Protein AF-A0A6V7QIB9-F1 (afdb_monomer_lite)

Organism: NCBI:txid296719

InterPro domains:
  IPR000823 Plant peroxidase [PR00461] (36-55)
  IPR000823 Plant peroxidase [PR00461] (60-80)
  IPR000823 Plant peroxidase [PR00461] (116-129)
  IPR000823 Plant peroxidase [PTHR31388] (19-72)
  IPR002016 Haem peroxidase [PF00141] (72-128)
  IPR002016 Haem peroxidase [PR00458] (58-72)
  IPR002016 Haem peroxidase [PR00458] (118-135)
  IPR002016 Haem peroxidase [PS50873] (59-128)
  IPR010255 Haem peroxidase superfamily [SSF48113] (28-128)
  IPR019794 Peroxidase, active site [PS00436] (58-69)

Radius of gyration: 28.85 Å; chains: 1; bounding box: 77×63×58 Å

Foldseek 3Di:
DDQDPVNVVVVVVVVVPPPPPPPDVDDDPCPCCVPPVCPVVVVVVVQVVVCVVPLLSVLVVVVVVVVVVCVVVVPDDDDDDDDDDDDPDDDPPCCVQQDDDPPDDPVSVQVSCVVVVHHPVNVVVVCVVVVSVVVSVVSD

Secondary structure (DSSP, 8-state):
----HHHHHHHHHHHHSS----------TTTTTTT-TTHHHHHHHHHHHHHHH-TTHHHHHHHHHHHHHHHHTT----PPPP-PPPPSS--HHHHHHHSPPTTS-HHHHHHHHHHTT--HHHHHHHHHHHHHHHHHHH--

Structure (mmCIF, N/CA/C/O backbone):
data_AF-A0A6V7QIB9-F1
#
_entry.id   AF-A0A6V7QIB9-F1
#
loop_
_atom_site.group_PDB
_atom_site.id
_atom_site.type_symbol
_atom_site.label_atom_id
_atom_site.label_alt_id
_atom_site.label_comp_id
_atom_site.label_asym_id
_atom_site.label_entity_id
_atom_site.label_seq_id
_atom_site.pdbx_PDB_ins_code
_atom_site.Cartn_x
_atom_site.Cartn_y
_atom_site.Cartn_z
_atom_site.occupancy
_atom_site.B_iso_or_equiv
_atom_site.auth_seq_id
_atom_site.auth_comp_id
_atom_site.auth_asym_id
_atom_site.auth_atom_id
_atom_site.pdbx_PDB_model_num
ATOM 1 N N . MET A 1 1 ? -38.859 -44.698 36.623 1.00 45.84 1 MET A N 1
ATOM 2 C CA . MET A 1 1 ? -39.656 -43.658 35.940 1.00 45.84 1 MET A CA 1
ATOM 3 C C . MET A 1 1 ? -39.405 -43.812 34.448 1.00 45.84 1 MET A C 1
ATOM 5 O O . MET A 1 1 ? -38.395 -43.334 33.954 1.00 45.84 1 MET A O 1
ATOM 9 N N . ALA A 1 2 ? -40.228 -44.613 33.768 1.00 48.66 2 ALA A N 1
ATOM 10 C CA . ALA A 1 2 ? -40.101 -44.847 32.333 1.00 48.66 2 ALA A CA 1
ATOM 11 C C . ALA A 1 2 ? -40.768 -43.677 31.600 1.00 48.66 2 ALA A C 1
ATOM 13 O O . ALA A 1 2 ? -41.969 -43.462 31.755 1.00 48.66 2 ALA A O 1
ATOM 14 N N . LEU A 1 3 ? -39.991 -42.885 30.864 1.00 48.28 3 LEU A N 1
ATOM 15 C CA . LEU A 1 3 ? -40.548 -41.853 29.993 1.00 48.28 3 LEU A CA 1
ATOM 16 C C . LEU A 1 3 ? -41.250 -42.567 28.829 1.00 48.28 3 LEU A C 1
ATOM 18 O O . LEU A 1 3 ? -40.642 -43.402 28.162 1.00 48.28 3 LEU A O 1
ATOM 22 N N . SER A 1 4 ? -42.546 -42.302 28.635 1.00 67.06 4 SER A N 1
ATOM 23 C CA . SER A 1 4 ? -43.339 -42.927 27.571 1.00 67.06 4 SER A CA 1
ATOM 24 C C . SER A 1 4 ? -42.767 -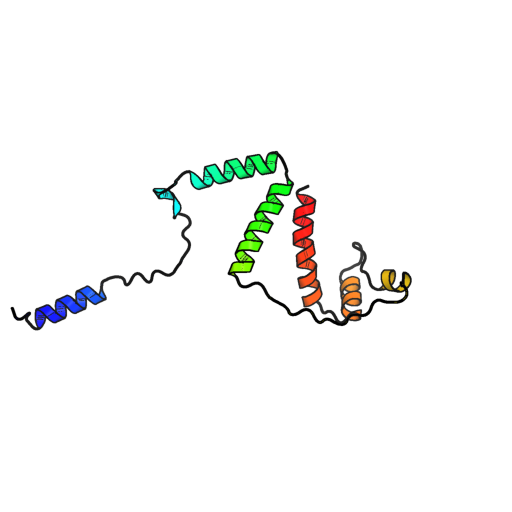42.583 26.192 1.00 67.06 4 SER A C 1
ATOM 26 O O . SER A 1 4 ? -42.121 -41.546 26.022 1.00 67.06 4 SER A O 1
ATOM 28 N N . MET A 1 5 ? -43.024 -43.427 25.187 1.00 61.22 5 MET A N 1
ATOM 29 C CA . MET A 1 5 ? -42.527 -43.199 23.822 1.00 61.22 5 MET A CA 1
ATOM 30 C C . MET A 1 5 ? -42.944 -41.829 23.258 1.00 61.22 5 MET A C 1
ATOM 32 O O . MET A 1 5 ? -42.175 -41.218 22.523 1.00 61.22 5 MET A O 1
ATOM 36 N N . SER A 1 6 ? -44.095 -41.291 23.678 1.00 63.28 6 SER A N 1
ATOM 37 C CA . SER A 1 6 ? -44.533 -39.930 23.335 1.00 63.28 6 SER A CA 1
ATOM 38 C C . SER A 1 6 ? -43.693 -38.831 24.001 1.00 63.28 6 SER A C 1
ATOM 40 O O . SER A 1 6 ? -43.479 -37.778 23.408 1.00 63.28 6 SER A O 1
ATOM 42 N N . GLY A 1 7 ? -43.182 -39.070 25.213 1.00 65.50 7 GLY A N 1
ATOM 43 C CA . GLY A 1 7 ? -42.298 -38.137 25.918 1.00 65.50 7 GLY A CA 1
ATOM 44 C C . GLY A 1 7 ? -40.919 -38.017 25.266 1.00 65.50 7 GLY A C 1
ATOM 45 O O . GLY A 1 7 ? -40.357 -36.927 25.213 1.00 65.50 7 GLY A O 1
ATOM 46 N N . ILE A 1 8 ? -40.399 -39.108 24.700 1.00 70.38 8 ILE A N 1
ATOM 47 C CA . ILE A 1 8 ? -39.105 -39.115 23.996 1.00 70.38 8 ILE A CA 1
ATOM 48 C C . ILE A 1 8 ? -39.195 -38.315 22.686 1.00 70.38 8 ILE A C 1
ATOM 50 O O . ILE A 1 8 ? -38.301 -37.526 22.382 1.00 70.38 8 ILE A O 1
ATOM 54 N N . VAL A 1 9 ? -40.302 -38.452 21.945 1.00 70.56 9 VAL A N 1
ATOM 55 C CA . VAL A 1 9 ? -40.545 -37.693 20.704 1.00 70.56 9 VAL A CA 1
ATOM 56 C C . VAL A 1 9 ? -40.669 -36.191 20.982 1.00 70.56 9 VAL A C 1
ATOM 58 O O . VAL A 1 9 ? -40.123 -35.381 20.234 1.00 70.56 9 VAL A O 1
ATOM 61 N N . ALA A 1 10 ? -41.319 -35.810 22.086 1.00 69.00 10 ALA A N 1
ATOM 62 C CA . ALA A 1 10 ? -41.441 -34.408 22.484 1.00 69.00 10 ALA A CA 1
ATOM 63 C C . ALA A 1 10 ? -40.082 -33.778 22.842 1.00 69.00 10 ALA A C 1
ATOM 65 O O . ALA A 1 10 ? -39.796 -32.660 22.422 1.00 69.00 10 ALA A O 1
ATOM 66 N N . VAL A 1 11 ? -39.215 -34.504 23.558 1.00 70.19 11 VAL A N 1
ATOM 67 C CA . VAL A 1 11 ? -37.870 -34.020 23.923 1.00 70.19 11 VAL A CA 1
ATOM 68 C C . VAL A 1 11 ? -36.978 -33.849 22.688 1.00 70.19 11 VAL A C 1
ATOM 70 O O . VAL A 1 11 ? -36.265 -32.853 22.586 1.00 70.19 11 VAL A O 1
ATOM 73 N N . LEU A 1 12 ? -37.056 -34.766 21.718 1.00 69.25 12 LEU A N 1
ATOM 74 C CA . LEU A 1 12 ? -36.299 -34.677 20.462 1.00 69.25 12 LEU A CA 1
ATOM 75 C C . LEU A 1 12 ? -36.752 -33.502 19.578 1.00 69.25 12 LEU A C 1
ATOM 77 O O . LEU A 1 12 ? -35.911 -32.814 19.001 1.00 69.25 12 LEU A O 1
ATOM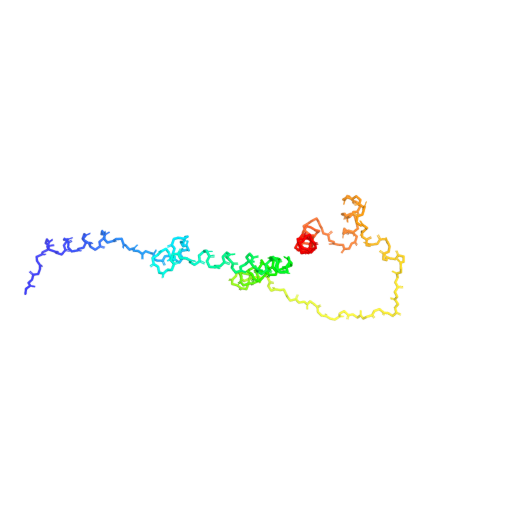 81 N N . MET A 1 13 ? -38.057 -33.215 19.528 1.00 64.75 13 MET A N 1
ATOM 82 C CA . MET A 1 13 ? -38.595 -32.047 18.817 1.00 64.75 13 MET A CA 1
ATOM 83 C C . MET A 1 13 ? -38.130 -30.725 19.447 1.00 64.75 13 MET A C 1
ATOM 85 O O . MET A 1 13 ? -37.717 -29.815 18.730 1.00 64.75 13 MET A O 1
ATOM 89 N N . VAL A 1 14 ? -38.115 -30.631 20.781 1.00 63.66 14 VAL A N 1
ATOM 90 C CA . VAL A 1 14 ? -37.628 -29.440 21.505 1.00 63.66 14 VAL A CA 1
ATOM 91 C C . VAL A 1 14 ? -36.126 -29.218 21.287 1.00 63.66 14 VAL A C 1
ATOM 93 O O . VAL A 1 14 ? -35.693 -28.075 21.153 1.00 63.66 14 VAL A O 1
ATOM 96 N N . LEU A 1 15 ? -35.334 -30.289 21.169 1.00 60.62 15 LEU A N 1
ATOM 97 C CA . LEU A 1 15 ? -33.896 -30.198 20.893 1.00 60.62 15 LEU A CA 1
ATOM 98 C C . LEU A 1 15 ? -33.585 -29.721 19.462 1.00 60.62 15 LEU A C 1
ATOM 100 O O . LEU A 1 15 ? -32.577 -29.055 19.250 1.00 60.62 15 LEU A O 1
ATOM 104 N N . SER A 1 16 ? -34.455 -30.024 18.492 1.00 59.06 16 SER A N 1
ATOM 105 C CA . SER A 1 16 ? -34.314 -29.575 17.094 1.00 59.06 16 SER A CA 1
ATOM 106 C C . SER A 1 16 ? -34.744 -28.122 16.842 1.00 59.06 16 SER A C 1
ATOM 108 O O . SER A 1 16 ? -34.380 -27.543 15.822 1.00 59.06 16 SER A O 1
ATOM 110 N N . LEU A 1 17 ? -35.504 -27.533 17.773 1.00 56.50 17 LEU A N 1
ATOM 111 C CA . LEU A 1 17 ? -35.978 -26.143 17.728 1.00 56.50 17 LEU A CA 1
ATOM 112 C C . LEU A 1 17 ? -35.097 -25.180 18.532 1.00 56.50 17 LEU A C 1
ATOM 114 O O . LEU A 1 17 ? -35.304 -23.968 18.463 1.00 56.50 17 LEU A O 1
ATOM 118 N N . ALA A 1 18 ? -34.110 -25.685 19.277 1.00 57.97 18 ALA A N 1
ATOM 119 C CA . ALA A 1 18 ? -33.063 -24.833 19.810 1.00 57.97 18 ALA A CA 1
ATOM 120 C C . ALA A 1 18 ? -32.265 -24.284 18.618 1.00 57.97 18 ALA A C 1
ATOM 122 O O . ALA A 1 18 ? -31.716 -25.077 17.847 1.00 57.97 18 ALA A O 1
ATOM 123 N N . PRO A 1 19 ? -32.164 -22.955 18.441 1.00 58.78 19 PRO A N 1
ATOM 124 C CA . PRO A 1 19 ? -31.182 -22.416 17.527 1.00 58.78 19 PRO A CA 1
ATOM 125 C C . PRO A 1 19 ? -29.829 -22.896 18.049 1.00 58.78 19 PRO A C 1
ATOM 127 O O . PRO A 1 19 ? -29.367 -22.451 19.102 1.00 58.78 19 PRO A O 1
ATOM 130 N N . LEU A 1 20 ? -29.201 -23.832 17.336 1.00 52.66 20 LEU A N 1
ATOM 131 C CA . LEU A 1 20 ? -27.759 -23.984 17.386 1.00 52.66 20 LEU A CA 1
ATOM 132 C C . LEU A 1 20 ? -27.225 -22.620 16.971 1.00 52.66 20 LEU A C 1
ATOM 134 O O . LEU A 1 20 ? -27.168 -22.294 15.788 1.00 52.66 20 LEU A O 1
ATOM 138 N N . SER A 1 21 ? -26.917 -21.787 17.963 1.00 54.03 21 SER A N 1
ATOM 139 C CA . SER A 1 21 ? -26.076 -20.627 17.756 1.00 54.03 21 SER A CA 1
ATOM 140 C C . SER A 1 21 ? -24.743 -21.185 17.281 1.00 54.03 21 SER A C 1
ATOM 142 O O . SER A 1 21 ? -23.890 -21.583 18.076 1.00 54.03 21 SER A O 1
ATOM 144 N N . LEU A 1 22 ? -24.595 -21.296 15.960 1.00 46.09 22 LEU A N 1
ATOM 145 C CA . LEU A 1 22 ? -23.292 -21.296 15.339 1.00 46.09 22 LEU A CA 1
ATOM 146 C C . LEU A 1 22 ? -22.710 -19.928 15.673 1.00 46.09 22 LEU A C 1
ATOM 148 O O . LEU A 1 22 ? -22.948 -18.952 14.964 1.00 46.09 22 LEU A O 1
ATOM 152 N N . GLY A 1 23 ? -21.975 -19.863 16.781 1.00 49.56 23 GLY A N 1
ATOM 153 C CA . GLY A 1 23 ? -21.063 -18.772 17.075 1.00 49.56 23 GLY A CA 1
ATOM 154 C C . GLY A 1 23 ? -19.964 -18.753 16.018 1.00 49.56 23 GLY A C 1
ATOM 155 O O . GLY A 1 23 ? -18.838 -19.166 16.273 1.00 49.56 23 GLY A O 1
ATOM 156 N N . GLY A 1 24 ? -20.303 -18.311 14.809 1.00 48.78 24 GLY A N 1
ATOM 157 C CA . GLY A 1 24 ? -19.326 -17.743 13.901 1.00 48.78 24 GLY A CA 1
ATOM 158 C C . GLY A 1 24 ? -18.759 -16.501 14.579 1.00 48.78 24 GLY A C 1
ATOM 159 O O . GLY A 1 24 ? -19.499 -15.726 15.176 1.00 48.78 24 GLY A O 1
ATOM 160 N N . GLY A 1 25 ? -17.443 -16.318 14.547 1.00 60.69 25 GLY A N 1
ATOM 161 C CA . GLY A 1 25 ? -16.795 -15.116 15.074 1.00 60.69 25 GLY A CA 1
ATOM 162 C C . GLY A 1 25 ? -17.068 -13.895 14.193 1.00 60.69 25 GLY A C 1
ATOM 163 O O . GLY A 1 25 ? -16.148 -13.372 13.575 1.00 60.69 25 GLY A O 1
ATOM 164 N N . TYR A 1 26 ? -18.324 -13.472 14.073 1.00 67.56 26 TYR A N 1
ATOM 165 C CA . TYR A 1 26 ? -18.706 -12.265 13.348 1.00 67.56 26 TYR A CA 1
ATOM 166 C C . TYR A 1 26 ? -18.512 -11.034 14.244 1.00 67.56 26 TYR A C 1
ATOM 168 O O . TYR A 1 26 ? -18.927 -11.007 15.401 1.00 67.56 26 TYR A O 1
ATOM 176 N N . LEU A 1 27 ? -17.840 -10.016 13.703 1.00 79.81 27 LEU A N 1
ATOM 177 C CA . LEU A 1 27 ? -17.661 -8.721 14.357 1.00 79.81 27 LEU A CA 1
ATOM 178 C C . LEU A 1 27 ? -18.969 -7.925 14.245 1.00 79.81 27 LEU A C 1
ATOM 180 O O . LEU A 1 27 ? -19.480 -7.747 13.140 1.00 79.81 27 LEU A O 1
ATOM 184 N N . CYS A 1 28 ? -19.490 -7.431 15.370 1.00 83.94 28 CYS A N 1
ATOM 185 C CA . CYS A 1 28 ? -20.702 -6.608 15.409 1.00 83.94 28 CYS A CA 1
ATOM 186 C C . CYS A 1 28 ? -20.345 -5.142 15.717 1.00 83.94 28 CYS A C 1
ATOM 188 O O . CYS A 1 28 ? -19.591 -4.909 16.667 1.00 83.94 28 CYS A O 1
ATOM 190 N N . PRO A 1 29 ? -20.882 -4.153 14.978 1.00 81.56 29 PRO A N 1
ATOM 191 C CA . PRO A 1 29 ? -20.656 -2.734 15.267 1.00 81.56 29 PRO A CA 1
ATOM 192 C C . PRO A 1 29 ? -21.086 -2.317 16.683 1.00 81.56 29 PRO A C 1
ATOM 194 O O . PRO A 1 29 ? -20.407 -1.515 17.317 1.00 81.56 29 PRO A O 1
ATOM 197 N N . GLU A 1 30 ? -22.162 -2.910 17.200 1.00 88.19 30 GLU A N 1
ATOM 198 C CA . GLU A 1 30 ? -22.788 -2.589 18.492 1.00 88.19 30 GLU A CA 1
ATOM 199 C C . GLU A 1 30 ? -22.138 -3.323 19.681 1.00 88.19 30 GLU A C 1
ATOM 201 O O . GLU A 1 30 ? -22.643 -3.294 20.804 1.00 88.19 30 GLU A O 1
ATOM 206 N N . TYR A 1 31 ? -21.018 -4.025 19.460 1.00 86.25 31 TYR A N 1
ATOM 207 C CA . TYR A 1 31 ? -20.396 -4.903 20.459 1.00 86.25 31 TYR A CA 1
ATOM 208 C C . TYR A 1 31 ? -20.113 -4.199 21.800 1.00 86.25 31 TYR A C 1
ATOM 210 O O . TYR A 1 31 ? -20.250 -4.805 22.863 1.00 86.25 31 TYR A O 1
ATOM 218 N N . TYR A 1 32 ? -19.754 -2.912 21.768 1.00 88.69 32 TYR A N 1
ATOM 219 C CA . TYR A 1 32 ? -19.423 -2.137 22.966 1.00 88.69 32 TYR A CA 1
ATOM 220 C C . TYR A 1 32 ? -20.576 -1.303 23.530 1.00 88.69 32 TYR A C 1
ATOM 222 O O . TYR A 1 32 ? -20.407 -0.721 24.600 1.00 88.69 32 TYR A O 1
ATOM 230 N N . ASP A 1 33 ? -21.754 -1.292 22.906 1.00 89.75 33 ASP A N 1
ATOM 231 C CA . ASP A 1 33 ? -22.843 -0.373 23.267 1.00 89.75 33 ASP A CA 1
ATOM 232 C C . ASP A 1 33 ? -23.318 -0.541 24.717 1.00 89.75 33 ASP A C 1
ATOM 234 O O . ASP A 1 33 ? -23.722 0.423 25.364 1.00 89.75 33 ASP A O 1
ATOM 238 N N . LYS A 1 34 ? -23.244 -1.763 25.261 1.00 90.00 34 LYS A N 1
ATOM 239 C CA . LYS A 1 34 ? -23.644 -2.048 26.651 1.00 90.00 34 LYS A CA 1
ATOM 240 C C . LYS A 1 34 ? -22.496 -2.028 27.656 1.00 90.00 34 LYS A C 1
ATOM 242 O O . LYS A 1 34 ? -22.738 -1.781 28.832 1.00 90.00 34 LYS A O 1
ATOM 247 N N . SER A 1 35 ? -21.268 -2.310 27.224 1.00 93.75 35 SER A N 1
ATOM 248 C CA . SER A 1 35 ? -20.104 -2.398 28.119 1.00 93.75 35 SER A CA 1
ATOM 249 C C . SER A 1 35 ? -19.359 -1.073 28.243 1.00 93.75 35 SER A C 1
ATOM 251 O O . SER A 1 35 ? -18.880 -0.735 29.320 1.00 93.75 35 SER A O 1
ATOM 253 N N . CYS A 1 36 ? -19.245 -0.329 27.144 1.00 90.56 36 CYS A N 1
ATOM 254 C CA . CYS A 1 36 ? -18.588 0.968 27.090 1.00 90.56 36 CYS A CA 1
ATOM 255 C C . CYS A 1 36 ? -19.209 1.810 25.960 1.00 90.56 36 CYS A C 1
ATOM 257 O O . CYS A 1 36 ? -18.626 1.913 24.878 1.00 90.56 36 CYS A O 1
ATOM 259 N N . PRO A 1 37 ? -20.376 2.439 26.196 1.00 92.56 37 PRO A N 1
ATOM 260 C CA . PRO A 1 37 ? -21.082 3.207 25.167 1.00 92.56 37 PRO A CA 1
ATOM 261 C C . PRO A 1 37 ? -20.297 4.427 24.671 1.00 92.56 37 PRO A C 1
ATOM 263 O O . PRO A 1 37 ? -20.616 4.965 23.623 1.00 92.56 37 PRO A O 1
ATOM 266 N N . GLN A 1 38 ? -19.277 4.867 25.416 1.00 93.75 38 GLN A N 1
ATOM 267 C CA . GLN A 1 38 ? -18.457 6.039 25.095 1.00 93.75 38 GLN A CA 1
ATOM 268 C C . GLN A 1 38 ? -17.152 5.691 24.368 1.00 93.75 38 GLN A C 1
ATOM 270 O O . GLN A 1 38 ? -16.320 6.568 24.133 1.00 93.75 38 GLN A O 1
ATOM 275 N N . VAL A 1 39 ? -16.902 4.410 24.067 1.00 94.19 39 VAL A N 1
ATOM 276 C CA . VAL A 1 39 ? -15.611 3.975 23.512 1.00 94.19 39 VAL A CA 1
ATOM 277 C C . VAL A 1 39 ? -15.286 4.699 22.207 1.00 94.19 39 VAL A C 1
ATOM 279 O O . VAL A 1 39 ? -14.146 5.113 21.991 1.00 94.19 39 VAL A O 1
ATOM 282 N N . LYS A 1 40 ? -16.295 4.911 21.359 1.00 89.06 40 LYS A N 1
ATOM 283 C CA . LYS A 1 40 ? -16.138 5.558 20.059 1.00 89.06 40 LYS A CA 1
ATOM 284 C C . LYS A 1 40 ? -15.745 7.023 20.228 1.00 89.06 40 LYS A C 1
ATOM 286 O O . LYS A 1 40 ? -14.823 7.492 19.566 1.00 89.06 40 LYS A O 1
ATOM 291 N N . GLU A 1 41 ? -16.390 7.721 21.150 1.00 94.81 41 GLU A N 1
ATOM 292 C CA . GLU A 1 41 ? -16.163 9.124 21.479 1.00 94.81 41 GLU A CA 1
ATOM 293 C C . GLU A 1 41 ? -14.789 9.324 22.124 1.00 94.81 41 GLU A C 1
ATOM 295 O O . GLU A 1 41 ? -14.062 10.251 21.760 1.00 94.81 41 GLU A O 1
ATOM 300 N N . ILE A 1 42 ? -14.392 8.431 23.035 1.00 94.88 42 ILE A N 1
ATOM 301 C CA . ILE A 1 42 ? -13.077 8.464 23.685 1.00 94.88 42 ILE A CA 1
ATOM 302 C C . ILE A 1 42 ? -11.978 8.290 22.636 1.00 94.88 42 ILE A C 1
ATOM 304 O O . ILE A 1 42 ? -11.081 9.132 22.549 1.00 94.88 42 ILE A O 1
ATOM 308 N N . VAL A 1 43 ? -12.066 7.248 21.801 1.00 95.06 43 VAL A N 1
ATOM 309 C CA . VAL A 1 43 ? -11.083 6.997 20.737 1.00 95.06 43 VAL A CA 1
ATOM 310 C C . VAL A 1 43 ? -11.040 8.175 19.767 1.00 95.06 43 VAL A C 1
ATOM 312 O O . VAL A 1 43 ? -9.957 8.677 19.468 1.00 95.06 43 VAL A O 1
ATOM 315 N N . TRP A 1 44 ? -12.200 8.674 19.334 1.00 94.06 44 TRP A N 1
ATOM 316 C CA . TRP A 1 44 ? -12.274 9.814 18.425 1.00 94.06 44 TRP A CA 1
ATOM 317 C C . TRP A 1 44 ? -11.622 11.067 19.013 1.00 94.06 44 TRP A C 1
ATOM 319 O O . TRP A 1 44 ? -10.827 11.717 18.338 1.00 94.06 44 TRP A O 1
ATOM 329 N N . SER A 1 45 ? -11.892 11.382 20.282 1.00 96.25 45 SER A N 1
ATOM 330 C CA . SER A 1 45 ? -11.317 12.558 20.944 1.00 96.25 45 SER A CA 1
ATOM 331 C C . SER A 1 45 ? -9.789 12.490 21.030 1.00 96.25 45 SER A C 1
ATOM 333 O O . SER A 1 45 ? -9.103 13.480 20.763 1.00 96.25 45 SER A O 1
ATOM 335 N N . MET A 1 46 ? -9.241 11.312 21.338 1.00 94.81 46 MET A N 1
ATOM 336 C CA . MET A 1 46 ? -7.800 11.098 21.446 1.00 94.81 46 MET A CA 1
ATOM 337 C C . MET A 1 46 ? -7.120 11.156 20.080 1.00 94.81 46 MET A C 1
ATOM 339 O O . MET A 1 46 ? -6.089 11.815 19.940 1.00 94.81 46 MET A O 1
ATOM 343 N N . VAL A 1 47 ? -7.713 10.526 19.062 1.00 95.38 47 VAL A N 1
ATOM 344 C CA . VAL A 1 47 ? -7.200 10.566 17.687 1.00 95.38 47 VAL A CA 1
ATOM 345 C C . VAL A 1 47 ? -7.252 11.991 17.142 1.00 95.38 47 VAL A C 1
ATOM 347 O O . VAL A 1 47 ? -6.248 12.473 16.625 1.00 95.38 47 VAL A O 1
ATOM 350 N N . ALA A 1 48 ? -8.362 12.708 17.324 1.00 94.44 48 ALA A N 1
ATOM 351 C CA . ALA A 1 48 ? -8.493 14.096 16.893 1.00 94.44 48 ALA A CA 1
ATOM 352 C C . ALA A 1 48 ? -7.440 14.999 17.554 1.00 94.44 48 ALA A C 1
ATOM 354 O O . ALA A 1 48 ? -6.794 15.795 16.874 1.00 94.44 48 ALA A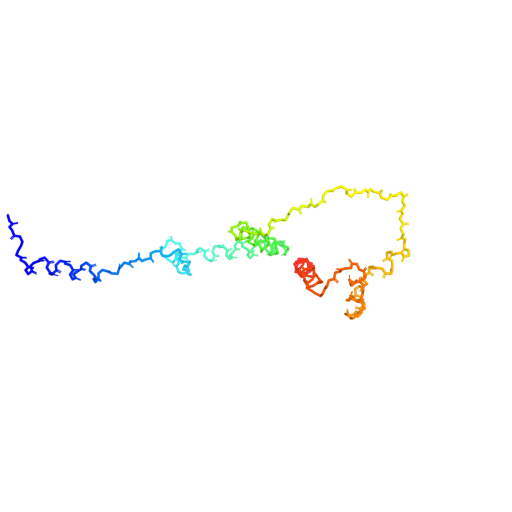 O 1
ATOM 355 N N . LYS A 1 49 ? -7.199 14.834 18.861 1.00 95.12 49 LYS A N 1
ATOM 356 C CA . LYS A 1 49 ? -6.154 15.571 19.585 1.00 95.12 49 LYS A CA 1
ATOM 357 C C . LYS A 1 49 ? -4.747 15.231 19.083 1.00 95.12 49 LYS A C 1
ATOM 359 O O . LYS A 1 49 ? -3.916 16.127 18.953 1.00 95.12 49 LYS A O 1
ATOM 364 N N . ALA A 1 50 ? -4.474 13.957 18.801 1.00 92.88 50 ALA A N 1
ATOM 365 C CA . ALA A 1 50 ? -3.184 13.511 18.282 1.00 92.88 50 ALA A CA 1
ATOM 366 C C . ALA A 1 50 ? -2.914 14.052 16.870 1.00 92.88 50 ALA A C 1
ATOM 368 O O . ALA A 1 50 ? -1.826 14.558 16.616 1.00 92.88 50 ALA A O 1
ATOM 369 N N . VAL A 1 51 ? -3.911 14.017 15.982 1.00 94.50 51 VAL A N 1
ATOM 370 C CA . VAL A 1 51 ? -3.811 14.542 14.610 1.00 94.50 51 VAL A CA 1
ATOM 371 C C . VAL A 1 51 ? -3.708 16.067 14.596 1.00 94.50 51 VAL A C 1
ATOM 373 O O . VAL A 1 51 ? -2.939 16.619 13.817 1.00 94.50 51 VAL A O 1
ATOM 376 N N . ALA A 1 52 ? -4.428 16.761 15.483 1.00 92.56 52 ALA A N 1
ATOM 377 C CA . ALA A 1 52 ? -4.317 18.213 15.621 1.00 92.56 52 ALA A CA 1
ATOM 378 C C . ALA A 1 52 ? -2.926 18.654 16.103 1.00 92.56 52 ALA A C 1
ATOM 380 O O . ALA A 1 52 ? -2.461 19.730 15.736 1.00 92.56 52 ALA A O 1
ATOM 381 N N . LYS A 1 53 ? -2.260 17.832 16.924 1.00 93.62 53 LYS A N 1
ATOM 382 C CA . LYS A 1 53 ? -0.880 18.074 17.354 1.00 93.62 53 LYS A CA 1
ATOM 383 C C . LYS A 1 53 ? 0.118 17.767 16.235 1.00 93.62 53 LYS A C 1
ATOM 385 O O . LYS A 1 53 ? 1.026 18.555 15.997 1.00 93.62 53 LYS A O 1
ATOM 390 N N . GLU A 1 54 ? -0.044 16.624 15.576 1.00 91.69 54 GLU A N 1
ATOM 391 C CA . GLU A 1 54 ? 0.835 16.141 14.513 1.00 91.69 54 GLU A CA 1
ATOM 392 C C . GLU A 1 54 ? -0.006 15.504 13.392 1.00 91.69 54 GLU A C 1
ATOM 394 O O . GLU A 1 54 ? -0.456 14.364 13.537 1.00 91.69 54 GLU A O 1
ATOM 399 N N . PRO A 1 55 ? -0.186 16.186 12.245 1.00 88.06 55 PRO A N 1
ATOM 400 C CA . PRO A 1 55 ? -1.025 15.698 11.146 1.00 88.06 55 PRO A CA 1
ATOM 401 C C . PRO A 1 55 ? -0.668 14.282 10.665 1.00 88.06 55 PRO A C 1
ATOM 403 O O . PRO A 1 55 ? -1.551 13.448 10.446 1.00 88.06 55 PRO A O 1
ATOM 406 N N . ARG A 1 56 ? 0.634 13.954 10.630 1.00 87.94 56 ARG A N 1
ATOM 407 C CA . ARG A 1 56 ? 1.178 12.624 10.280 1.00 87.94 56 ARG A CA 1
ATOM 408 C C . ARG A 1 56 ? 0.627 11.469 11.125 1.00 87.94 56 ARG A C 1
ATOM 410 O O . ARG A 1 56 ? 0.660 10.326 10.671 1.00 87.94 56 ARG A O 1
ATOM 417 N N . MET A 1 57 ? 0.090 11.729 12.320 1.00 90.00 57 MET A N 1
ATOM 418 C CA . MET A 1 57 ? -0.473 10.689 13.188 1.00 90.00 57 MET A CA 1
ATOM 419 C C . MET A 1 57 ? -1.635 9.928 12.546 1.00 90.00 57 MET A C 1
ATOM 421 O O . MET A 1 57 ? -1.787 8.735 12.808 1.00 90.00 57 MET A O 1
ATOM 425 N N . ALA A 1 58 ? -2.413 10.566 11.665 1.00 87.94 58 ALA A N 1
ATOM 426 C CA . ALA A 1 58 ? -3.493 9.892 10.945 1.00 87.94 58 ALA A CA 1
ATOM 427 C C . ALA A 1 58 ? -2.952 8.765 10.047 1.00 87.94 58 ALA A C 1
ATOM 429 O O . ALA A 1 58 ? -3.448 7.637 10.085 1.00 87.94 58 ALA A O 1
ATOM 430 N N . ALA A 1 59 ? -1.887 9.049 9.293 1.00 82.25 59 ALA A N 1
ATOM 431 C CA . ALA A 1 59 ? -1.234 8.073 8.425 1.00 82.25 59 ALA A CA 1
ATOM 432 C C . ALA A 1 59 ? -0.572 6.945 9.233 1.00 82.25 59 ALA A C 1
ATOM 434 O O . ALA A 1 59 ? -0.678 5.774 8.868 1.00 82.25 59 ALA A O 1
ATOM 435 N N . SER A 1 60 ? 0.069 7.280 10.356 1.00 88.12 60 SER A N 1
ATOM 436 C CA . SER A 1 60 ? 0.709 6.301 11.242 1.00 88.12 60 SER A CA 1
ATOM 437 C C . SER A 1 60 ? -0.290 5.324 11.869 1.00 88.12 60 SER A C 1
ATOM 439 O O . SER A 1 60 ? -0.037 4.120 11.879 1.00 88.12 60 SER A O 1
ATOM 441 N N . LEU A 1 61 ? -1.438 5.811 12.354 1.00 89.50 61 LEU A N 1
ATOM 442 C CA . LEU A 1 61 ? -2.496 4.962 12.915 1.00 89.50 61 LEU A CA 1
ATOM 443 C C . LEU A 1 61 ? -3.104 4.040 11.854 1.00 89.50 61 LEU A C 1
ATOM 445 O O . LEU A 1 61 ? -3.311 2.855 12.110 1.00 89.50 61 LEU A O 1
ATOM 449 N N . LEU A 1 62 ? -3.321 4.563 10.645 1.00 87.88 62 LEU A N 1
ATOM 450 C CA . LEU A 1 62 ? -3.808 3.777 9.517 1.00 87.88 62 LEU A CA 1
ATOM 451 C C . LEU A 1 62 ? -2.807 2.680 9.123 1.00 87.88 62 LEU A C 1
ATOM 453 O O . LEU A 1 62 ? -3.189 1.523 8.959 1.00 87.88 62 LEU A O 1
ATOM 457 N N . ARG A 1 63 ? -1.513 3.017 9.045 1.00 82.62 63 ARG A N 1
ATOM 458 C CA . ARG A 1 63 ? -0.429 2.054 8.803 1.00 82.62 63 ARG A CA 1
ATOM 459 C C . ARG A 1 63 ? -0.409 0.947 9.849 1.00 82.62 63 ARG A C 1
ATOM 461 O O . ARG A 1 63 ? -0.266 -0.217 9.492 1.00 82.62 63 ARG A O 1
ATOM 468 N N . LEU A 1 64 ? -0.520 1.312 11.124 1.00 87.12 64 LEU A N 1
ATOM 469 C CA . LEU A 1 64 ? -0.490 0.362 12.230 1.00 87.12 64 LEU A CA 1
ATOM 470 C C . LEU A 1 64 ? -1.682 -0.600 12.170 1.00 87.12 64 LEU A C 1
ATOM 472 O O . LEU A 1 64 ? -1.495 -1.802 12.348 1.00 87.12 64 LEU A O 1
ATOM 476 N N . HIS A 1 65 ? -2.878 -0.090 11.859 1.00 85.44 65 HIS A N 1
ATOM 477 C CA . HIS A 1 65 ? -4.070 -0.918 11.678 1.00 85.44 65 HIS A CA 1
ATOM 478 C C . HIS A 1 65 ? -3.893 -1.911 10.526 1.00 85.44 65 HIS A C 1
ATOM 480 O O . HIS A 1 65 ? -4.092 -3.109 10.713 1.00 85.44 65 HIS A O 1
ATOM 486 N N . PHE A 1 66 ? -3.436 -1.438 9.362 1.00 79.38 66 PHE A N 1
ATOM 487 C CA . PHE A 1 66 ? -3.153 -2.324 8.237 1.00 79.38 66 PHE A CA 1
ATOM 488 C C . PHE A 1 66 ? -2.094 -3.365 8.576 1.00 79.38 66 PHE A C 1
ATOM 490 O O . PHE A 1 66 ? -2.267 -4.516 8.206 1.00 79.38 66 PHE A O 1
ATOM 497 N N . HIS A 1 67 ? -1.043 -3.001 9.308 1.00 80.00 67 HIS A N 1
ATOM 498 C CA . HIS A 1 67 ? -0.000 -3.937 9.710 1.00 80.00 67 HIS A CA 1
ATOM 499 C C . HIS A 1 67 ? -0.530 -5.049 10.637 1.00 80.00 67 HIS A C 1
ATOM 501 O O . HIS A 1 67 ? -0.242 -6.216 10.385 1.00 80.00 67 HIS A O 1
ATOM 507 N N . ASP A 1 68 ? -1.335 -4.730 11.663 1.00 79.94 68 ASP A N 1
ATOM 508 C CA . ASP A 1 68 ? -1.948 -5.758 12.534 1.00 79.94 68 ASP A CA 1
ATOM 509 C C . ASP A 1 68 ? -2.917 -6.657 11.749 1.00 79.94 68 ASP A C 1
ATOM 511 O O . ASP A 1 68 ? -2.916 -7.882 11.897 1.00 79.94 68 ASP A O 1
ATOM 515 N N . CYS A 1 69 ? -3.699 -6.063 10.844 1.00 78.06 69 CYS A N 1
ATOM 516 C CA . CYS A 1 69 ? -4.589 -6.812 9.969 1.00 78.06 69 CYS A CA 1
ATOM 517 C C . CYS A 1 69 ? -3.826 -7.704 8.985 1.00 78.06 69 CYS A C 1
ATOM 519 O O . CYS A 1 69 ? -4.254 -8.829 8.770 1.00 78.06 69 CYS A O 1
ATOM 521 N N . PHE A 1 70 ? -2.702 -7.260 8.416 1.00 68.12 70 PHE A N 1
ATOM 522 C CA . PHE A 1 70 ? -1.920 -8.045 7.454 1.00 68.12 70 PHE A CA 1
ATOM 523 C C . PHE A 1 70 ? -1.215 -9.230 8.111 1.00 68.12 70 PHE A C 1
ATOM 525 O O . PHE A 1 70 ? -1.189 -10.315 7.538 1.00 68.12 70 PHE A O 1
ATOM 532 N N . VAL A 1 71 ? -0.693 -9.055 9.329 1.00 70.75 71 VAL A N 1
ATOM 533 C CA . VAL A 1 71 ? -0.106 -10.162 10.102 1.00 70.75 71 VAL A CA 1
ATOM 534 C C . VAL A 1 71 ? -1.168 -11.228 10.386 1.00 70.75 71 VAL A C 1
ATOM 536 O O . VAL A 1 71 ? -0.905 -12.416 10.214 1.00 70.75 71 VAL A O 1
ATOM 539 N N . LYS A 1 72 ? -2.392 -10.818 10.747 1.00 63.97 72 LYS A N 1
ATOM 540 C CA . LYS A 1 72 ? -3.518 -11.744 10.965 1.00 63.97 72 LYS A CA 1
ATOM 541 C C . LYS A 1 72 ? -4.094 -12.325 9.673 1.00 63.97 72 LYS A C 1
ATOM 543 O O . LYS A 1 72 ? -4.537 -13.467 9.676 1.00 63.97 72 LYS A O 1
ATOM 548 N N . ALA A 1 73 ? -4.076 -11.566 8.581 1.00 64.00 73 ALA A N 1
ATOM 549 C CA . ALA A 1 73 ? -4.518 -12.002 7.258 1.00 64.00 73 ALA A CA 1
ATOM 550 C C . ALA A 1 73 ? -3.474 -12.873 6.538 1.00 64.00 73 ALA A C 1
ATOM 552 O O . ALA A 1 73 ? -3.727 -13.302 5.416 1.00 64.00 73 ALA A O 1
ATOM 553 N N . GLY A 1 74 ? -2.322 -13.140 7.168 1.00 59.12 74 GLY A N 1
ATOM 554 C CA . GLY A 1 74 ? -1.265 -13.952 6.578 1.00 59.12 74 GLY A CA 1
ATOM 555 C C . GLY A 1 74 ? -0.711 -13.308 5.315 1.00 59.12 74 GLY A C 1
ATOM 556 O O . GLY A 1 74 ? -0.670 -13.955 4.271 1.00 59.12 74 GLY A O 1
ATOM 557 N N . GLY A 1 75 ? -0.338 -12.024 5.405 1.00 64.69 75 GLY A N 1
ATOM 558 C CA . GLY A 1 75 ? 0.307 -11.294 4.318 1.00 64.69 75 GLY A CA 1
ATOM 559 C C . GLY A 1 75 ? 1.399 -12.136 3.644 1.00 64.69 75 GLY A C 1
ATOM 560 O O . GLY A 1 75 ? 2.015 -12.978 4.304 1.00 64.69 75 GLY A O 1
ATOM 561 N N . PRO A 1 76 ? 1.625 -11.958 2.332 1.00 70.19 76 PRO A N 1
ATOM 562 C CA . PRO A 1 76 ? 2.515 -12.823 1.581 1.00 70.19 76 PRO A CA 1
ATOM 563 C C . PRO A 1 76 ? 3.909 -12.790 2.205 1.00 70.19 76 PRO A C 1
ATOM 565 O O . PRO A 1 76 ? 4.554 -11.747 2.256 1.00 70.19 76 PRO A O 1
ATOM 568 N N . ASN A 1 77 ? 4.369 -13.944 2.679 1.00 74.25 77 ASN A N 1
ATOM 569 C CA . ASN A 1 77 ? 5.780 -14.168 2.933 1.00 74.25 77 ASN A CA 1
ATOM 570 C C . ASN A 1 77 ? 6.389 -14.596 1.602 1.00 74.25 77 ASN A C 1
ATOM 572 O O . ASN A 1 77 ? 5.919 -15.559 0.994 1.00 74.25 77 ASN A O 1
ATOM 576 N N . TRP A 1 78 ? 7.410 -13.885 1.140 1.00 81.50 78 TRP A N 1
ATOM 577 C CA . TRP A 1 78 ? 8.191 -14.306 -0.014 1.00 81.50 78 TRP A CA 1
ATOM 578 C C . TRP A 1 78 ? 9.624 -14.574 0.419 1.00 81.50 78 TRP A C 1
ATOM 580 O O . TRP A 1 78 ? 10.225 -13.821 1.187 1.00 81.50 78 TRP A O 1
ATOM 590 N N . GLU A 1 79 ? 10.176 -15.671 -0.079 1.00 86.38 79 GLU A N 1
ATOM 591 C CA . GLU A 1 79 ? 11.599 -15.937 0.054 1.00 86.38 79 GLU A CA 1
ATOM 592 C C . GLU A 1 79 ? 12.362 -14.981 -0.865 1.00 86.38 79 GLU A C 1
ATOM 594 O O . GLU A 1 79 ? 12.016 -14.815 -2.035 1.00 86.38 79 GLU A O 1
ATOM 599 N N . VAL A 1 80 ? 13.393 -14.325 -0.332 1.00 87.38 80 VAL A N 1
ATOM 600 C CA . VAL A 1 80 ? 14.236 -13.403 -1.100 1.00 87.38 80 VAL A CA 1
ATOM 601 C C . VAL A 1 80 ? 15.424 -14.185 -1.662 1.00 87.38 80 VAL A C 1
ATOM 603 O O . VAL A 1 80 ? 16.250 -14.654 -0.874 1.00 87.38 80 VAL A O 1
ATOM 606 N N . PRO A 1 81 ? 15.569 -14.316 -2.995 1.00 89.38 81 PRO A N 1
ATOM 607 C CA . PRO A 1 81 ? 16.742 -14.950 -3.582 1.00 89.38 81 PRO A CA 1
ATOM 608 C C . PRO A 1 81 ? 18.016 -14.180 -3.215 1.00 89.38 81 PRO A C 1
ATOM 610 O O . PRO A 1 81 ? 18.114 -12.968 -3.422 1.00 89.38 81 PRO A O 1
ATOM 613 N N . LEU A 1 82 ? 19.004 -14.888 -2.670 1.00 92.19 82 LEU A N 1
ATOM 614 C CA . LEU A 1 82 ? 20.295 -14.322 -2.273 1.00 92.19 82 LEU A CA 1
ATOM 615 C C . LEU A 1 82 ? 21.376 -14.608 -3.328 1.00 92.19 82 LEU A C 1
ATOM 617 O O . LEU A 1 82 ? 21.194 -15.428 -4.224 1.00 92.19 82 LEU A O 1
ATOM 621 N N . GLY A 1 83 ? 22.526 -13.936 -3.214 1.00 93.69 83 GLY A N 1
ATOM 622 C CA . GLY A 1 83 ? 23.677 -14.139 -4.110 1.00 93.69 83 GLY A CA 1
ATOM 623 C C . GLY A 1 83 ? 23.926 -13.015 -5.119 1.00 93.69 83 GLY A C 1
ATOM 624 O O . GLY A 1 83 ? 24.789 -13.151 -5.990 1.00 93.69 83 GLY A O 1
ATOM 625 N N . ARG A 1 84 ? 23.220 -11.883 -4.998 1.00 94.19 84 ARG A N 1
ATOM 626 C CA . ARG A 1 84 ? 23.516 -10.672 -5.772 1.00 94.19 84 ARG A CA 1
ATOM 627 C C . ARG A 1 84 ? 24.944 -10.204 -5.467 1.00 94.19 84 ARG A C 1
ATOM 629 O O . ARG A 1 84 ? 25.295 -10.000 -4.309 1.00 94.19 84 ARG A O 1
ATOM 636 N N . ARG A 1 85 ? 25.758 -10.022 -6.507 1.00 94.06 85 ARG A N 1
ATOM 637 C CA . ARG A 1 85 ? 27.103 -9.435 -6.404 1.00 94.06 85 ARG A CA 1
ATOM 638 C C . ARG A 1 85 ? 27.031 -7.926 -6.614 1.00 94.06 85 ARG A C 1
ATOM 640 O O . ARG A 1 85 ? 26.159 -7.442 -7.339 1.00 94.06 85 ARG A O 1
ATOM 647 N N . ASP A 1 86 ? 27.941 -7.195 -5.987 1.00 93.56 86 ASP A N 1
ATOM 648 C CA . ASP A 1 86 ? 28.052 -5.752 -6.176 1.00 93.56 86 ASP A CA 1
ATOM 649 C C . ASP A 1 86 ? 28.846 -5.430 -7.447 1.00 93.56 86 ASP A C 1
ATOM 651 O O . ASP A 1 86 ? 29.810 -6.114 -7.797 1.00 93.56 86 ASP A O 1
ATOM 655 N N . SER A 1 87 ? 28.395 -4.405 -8.170 1.00 90.69 87 SER A N 1
ATOM 656 C CA . SER A 1 87 ? 29.070 -3.919 -9.374 1.00 90.69 87 SER A CA 1
ATOM 657 C C . SER A 1 87 ? 30.364 -3.189 -9.007 1.00 90.69 87 SER A C 1
ATOM 659 O O . SER A 1 87 ? 30.435 -2.519 -7.980 1.00 90.69 87 SER A O 1
ATOM 661 N N . LEU A 1 88 ? 31.364 -3.248 -9.888 1.00 93.44 88 LEU A N 1
ATOM 662 C CA . LEU A 1 88 ? 32.610 -2.479 -9.759 1.00 93.44 88 LEU A CA 1
ATOM 663 C C . LEU A 1 88 ? 32.491 -1.039 -10.301 1.00 93.44 88 LEU A C 1
ATOM 665 O O . LEU A 1 88 ? 33.457 -0.283 -10.255 1.00 93.44 88 LEU A O 1
ATOM 669 N N . GLY A 1 89 ? 31.324 -0.648 -10.828 1.00 92.31 89 GLY A N 1
ATOM 670 C CA . GLY A 1 89 ? 31.075 0.691 -11.368 1.00 92.31 89 GLY A CA 1
ATOM 671 C C . GLY A 1 89 ? 29.588 1.035 -11.498 1.00 92.31 89 GLY A C 1
ATOM 672 O O . GLY A 1 89 ? 28.721 0.162 -11.413 1.00 92.31 89 GLY A O 1
ATOM 673 N N . ALA A 1 90 ? 29.293 2.319 -11.716 1.00 90.50 90 ALA A N 1
ATOM 674 C CA . ALA A 1 90 ? 27.939 2.849 -11.891 1.00 90.50 90 ALA A CA 1
ATOM 675 C C . ALA A 1 90 ? 27.701 3.327 -13.336 1.00 90.50 90 ALA A C 1
ATOM 677 O O . ALA A 1 90 ? 28.632 3.763 -14.010 1.00 90.50 90 ALA A O 1
ATOM 678 N N . SER A 1 91 ? 26.446 3.285 -13.802 1.00 91.56 91 SER A N 1
ATOM 679 C CA . SER A 1 91 ? 26.047 3.769 -15.132 1.00 91.56 91 SER A CA 1
ATOM 680 C C . SER A 1 91 ? 24.978 4.855 -15.028 1.00 91.56 91 SER A C 1
ATOM 682 O O . SER A 1 91 ? 23.810 4.584 -14.731 1.00 91.56 91 SER A O 1
ATOM 684 N N . LEU A 1 92 ? 25.378 6.100 -15.300 1.00 91.81 92 LEU A N 1
ATOM 685 C CA . LEU A 1 92 ? 24.461 7.241 -15.341 1.00 91.81 92 LEU A CA 1
ATOM 686 C C . LEU A 1 92 ? 23.553 7.188 -16.577 1.00 91.81 92 LEU A C 1
ATOM 688 O O . LEU A 1 92 ? 22.356 7.449 -16.482 1.00 91.81 92 LEU A O 1
ATOM 692 N N . SER A 1 93 ? 24.105 6.809 -17.732 1.00 91.94 93 SER A N 1
ATOM 693 C CA . SER A 1 93 ? 23.336 6.688 -18.972 1.00 91.94 93 SER A CA 1
ATOM 694 C C . SER A 1 93 ? 22.287 5.581 -18.876 1.00 91.94 93 SER A C 1
ATOM 696 O O . SER A 1 93 ? 21.153 5.802 -19.290 1.00 91.94 93 SER A O 1
ATOM 698 N N . GLY A 1 94 ? 22.616 4.428 -18.282 1.00 87.69 94 GLY A N 1
ATOM 699 C CA . GLY A 1 94 ? 21.642 3.364 -18.014 1.00 87.69 94 GLY A CA 1
ATOM 700 C C . GLY A 1 94 ? 20.510 3.862 -17.117 1.00 87.69 94 GLY A C 1
ATOM 701 O O . GLY A 1 94 ? 19.342 3.785 -17.485 1.00 87.69 94 GLY A O 1
ATOM 702 N N . SER A 1 95 ? 20.862 4.522 -16.010 1.00 89.19 95 SER A N 1
ATOM 703 C CA . SER A 1 95 ? 19.888 5.088 -15.066 1.00 89.19 95 SER A CA 1
ATOM 704 C C . SER A 1 95 ? 18.911 6.063 -15.736 1.00 89.19 95 SER A C 1
ATOM 706 O O . SER A 1 95 ? 17.701 5.924 -15.578 1.00 89.19 95 SER A O 1
ATOM 708 N N . ASN A 1 96 ? 19.401 7.001 -16.555 1.00 89.31 96 ASN A N 1
ATOM 709 C CA . ASN A 1 96 ? 18.538 7.960 -17.259 1.00 89.31 96 ASN A CA 1
ATOM 710 C C . ASN A 1 96 ? 17.605 7.298 -18.293 1.00 89.31 96 ASN A C 1
ATOM 712 O O . ASN A 1 96 ? 16.515 7.809 -18.565 1.00 89.31 96 ASN A O 1
ATOM 716 N N . ASN A 1 97 ? 18.018 6.172 -18.880 1.00 87.38 97 ASN A N 1
ATOM 717 C CA . ASN A 1 97 ? 17.235 5.456 -19.888 1.00 87.38 97 ASN A CA 1
ATOM 718 C C . ASN A 1 97 ? 16.235 4.458 -19.290 1.00 87.38 97 ASN A C 1
ATOM 720 O O . ASN A 1 97 ? 15.192 4.208 -19.906 1.00 87.38 97 ASN A O 1
ATOM 724 N N . ASP A 1 98 ? 16.530 3.895 -18.120 1.00 88.25 98 ASP A N 1
ATOM 725 C CA . ASP A 1 98 ? 15.743 2.823 -17.502 1.00 88.25 98 ASP A CA 1
ATOM 726 C C . ASP A 1 98 ? 14.803 3.331 -16.402 1.00 88.25 98 ASP A C 1
ATOM 728 O O . ASP A 1 98 ? 13.706 2.797 -16.249 1.00 88.25 98 ASP A O 1
ATOM 732 N N . ILE A 1 99 ? 15.154 4.413 -15.700 1.00 89.31 99 ILE A N 1
ATOM 733 C CA . ILE A 1 99 ? 14.299 4.989 -14.656 1.00 89.31 99 ILE A CA 1
ATOM 734 C C . ILE A 1 99 ? 13.234 5.886 -15.311 1.00 89.31 99 ILE A C 1
ATOM 736 O O . ILE A 1 99 ? 13.575 6.802 -16.071 1.00 89.31 99 ILE A O 1
ATOM 740 N N . PRO A 1 100 ? 11.928 5.643 -15.096 1.00 87.00 100 PRO A N 1
ATOM 741 C CA . PRO A 1 100 ? 10.878 6.535 -15.573 1.00 87.00 100 PRO A CA 1
ATOM 742 C C . PRO A 1 100 ? 10.876 7.840 -14.771 1.00 87.00 100 PRO A C 1
ATOM 74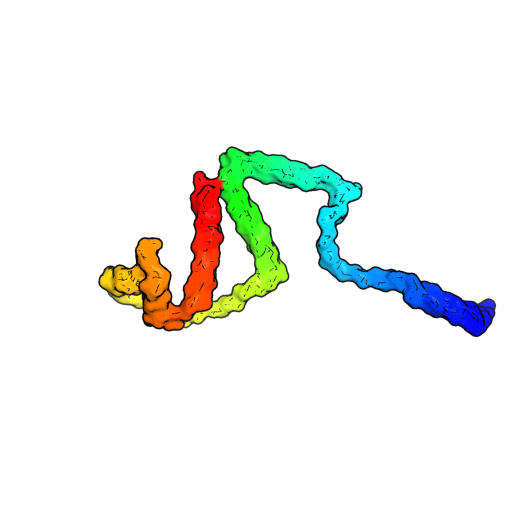4 O O . PRO A 1 100 ? 10.916 7.829 -13.544 1.00 87.00 100 PRO A O 1
ATOM 747 N N . ALA A 1 101 ? 10.800 8.976 -15.463 1.00 84.81 101 ALA A N 1
ATOM 748 C CA . ALA A 1 101 ? 10.598 10.256 -14.797 1.00 84.81 101 ALA A CA 1
ATOM 749 C C . ALA A 1 101 ? 9.112 10.431 -14.416 1.00 84.81 101 ALA A C 1
ATOM 751 O O . ALA A 1 101 ? 8.245 9.932 -15.139 1.00 84.81 101 ALA A O 1
ATOM 752 N N . PRO A 1 102 ? 8.787 11.194 -13.352 1.00 79.62 102 PRO A N 1
ATOM 753 C CA . PRO A 1 102 ? 7.400 11.424 -12.925 1.00 79.62 102 PRO A CA 1
ATOM 754 C C . PRO A 1 102 ? 6.502 12.070 -13.991 1.00 79.62 102 PRO A C 1
ATOM 756 O O . PRO A 1 102 ? 5.283 11.977 -13.917 1.00 79.62 102 PRO A O 1
ATOM 759 N N . ASN A 1 103 ? 7.101 12.735 -14.982 1.00 83.31 103 ASN A N 1
ATOM 760 C CA . ASN A 1 103 ? 6.411 13.379 -16.099 1.00 83.31 103 ASN A CA 1
ATOM 761 C C . ASN A 1 103 ? 6.320 12.501 -17.363 1.00 83.31 103 ASN A C 1
ATOM 763 O O . ASN A 1 103 ? 5.838 12.966 -18.395 1.00 83.31 103 ASN A O 1
ATOM 767 N N . ASN A 1 104 ? 6.837 11.267 -17.339 1.00 84.50 104 ASN A N 1
ATOM 768 C CA . ASN A 1 104 ? 6.770 10.373 -18.489 1.00 84.50 104 ASN A CA 1
ATOM 769 C C . ASN A 1 104 ? 5.334 9.884 -18.703 1.00 84.50 104 ASN A C 1
ATOM 771 O O . ASN A 1 104 ? 4.583 9.646 -17.761 1.00 84.50 104 ASN A O 1
ATOM 775 N N . THR A 1 105 ? 4.953 9.702 -19.966 1.00 89.56 105 THR A N 1
ATOM 776 C CA . THR A 1 105 ? 3.642 9.149 -20.309 1.00 89.56 105 THR A CA 1
ATOM 777 C C . THR A 1 105 ? 3.561 7.676 -19.898 1.00 89.56 105 THR A C 1
ATOM 779 O O . THR A 1 105 ? 4.550 6.945 -19.986 1.00 89.56 105 THR A O 1
ATOM 782 N N . LEU A 1 106 ? 2.372 7.209 -19.506 1.00 87.69 106 LEU A N 1
ATOM 783 C CA . LEU A 1 106 ? 2.119 5.807 -19.148 1.00 87.69 106 LEU A CA 1
ATOM 784 C C . LEU A 1 106 ? 2.688 4.772 -20.152 1.00 87.69 106 LEU A C 1
ATOM 786 O O . LEU A 1 106 ? 3.349 3.837 -19.703 1.00 87.69 106 LEU A O 1
ATOM 790 N N . PRO A 1 107 ? 2.543 4.917 -21.487 1.00 88.94 107 PRO A N 1
ATOM 791 C CA . PRO A 1 107 ? 3.158 3.984 -22.441 1.00 88.94 107 PRO A CA 1
ATOM 792 C C . PRO A 1 107 ? 4.694 3.949 -22.374 1.00 88.94 107 PRO A C 1
ATOM 794 O O . PRO A 1 107 ? 5.299 2.893 -22.575 1.00 88.94 107 PRO A O 1
ATOM 797 N N . THR A 1 108 ? 5.338 5.071 -22.043 1.00 88.12 108 THR A N 1
ATOM 798 C CA . THR A 1 108 ? 6.795 5.134 -21.845 1.00 88.12 108 THR A CA 1
ATOM 799 C C . THR A 1 108 ? 7.197 4.360 -20.593 1.00 88.12 108 THR A C 1
ATOM 801 O O . THR A 1 108 ? 8.165 3.601 -20.621 1.00 88.12 108 THR A O 1
ATOM 804 N N . ILE A 1 109 ? 6.421 4.501 -19.515 1.00 88.25 109 ILE A N 1
ATOM 805 C CA . ILE A 1 109 ? 6.624 3.778 -18.253 1.00 88.25 109 ILE A CA 1
ATOM 806 C C . ILE A 1 109 ? 6.477 2.270 -18.481 1.00 88.25 109 ILE A C 1
ATOM 808 O O . ILE A 1 109 ? 7.385 1.514 -18.148 1.00 88.25 109 ILE A O 1
ATOM 812 N N . ILE A 1 110 ? 5.404 1.835 -19.148 1.00 89.62 110 ILE A N 1
ATOM 813 C CA . ILE A 1 110 ? 5.179 0.419 -19.482 1.00 89.62 110 ILE A CA 1
ATOM 814 C C . ILE A 1 110 ? 6.340 -0.140 -20.313 1.00 89.62 110 ILE A C 1
ATOM 816 O O . ILE A 1 110 ? 6.800 -1.251 -20.069 1.00 89.62 110 ILE A O 1
ATOM 820 N N . THR A 1 111 ? 6.852 0.626 -21.279 1.00 90.44 111 THR A N 1
ATOM 821 C CA . THR A 1 111 ? 7.975 0.186 -22.123 1.00 90.44 111 THR A CA 1
ATOM 822 C C . THR A 1 111 ? 9.264 0.014 -21.318 1.00 90.44 111 THR A C 1
ATOM 824 O O . THR A 1 111 ? 10.007 -0.942 -21.543 1.00 90.44 111 THR A O 1
ATOM 827 N N . LYS A 1 112 ? 9.532 0.912 -20.362 1.00 91.00 112 LYS A N 1
ATOM 828 C CA . LYS A 1 112 ? 10.687 0.802 -19.460 1.00 91.00 112 LYS A CA 1
ATOM 829 C C . LYS A 1 112 ? 10.568 -0.415 -18.534 1.00 91.00 112 LYS A C 1
ATOM 831 O O . LYS A 1 112 ? 11.537 -1.154 -18.408 1.00 91.00 112 LYS A O 1
ATOM 836 N N . PHE A 1 113 ? 9.384 -0.682 -17.980 1.00 91.75 113 PHE A N 1
ATOM 837 C CA . PHE A 1 113 ? 9.128 -1.868 -17.148 1.00 91.75 113 PHE A CA 1
ATOM 838 C C . PHE A 1 113 ? 9.276 -3.172 -17.941 1.00 91.75 113 PHE A C 1
A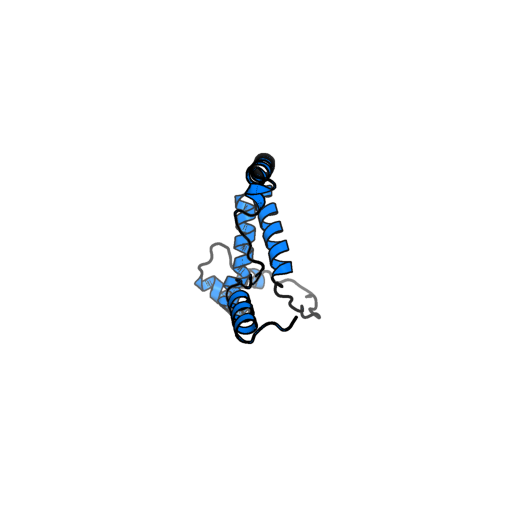TOM 840 O O . PHE A 1 113 ? 10.000 -4.070 -17.514 1.00 91.75 113 PHE A O 1
ATOM 847 N N . LYS A 1 114 ? 8.728 -3.228 -19.161 1.00 91.81 114 LYS A N 1
ATOM 848 C CA . LYS A 1 114 ? 8.892 -4.381 -20.060 1.00 91.81 114 LYS A CA 1
ATOM 849 C C . LYS A 1 114 ? 10.352 -4.686 -20.389 1.00 91.81 114 LYS A C 1
ATOM 851 O O . LYS A 1 114 ? 10.709 -5.850 -20.533 1.00 91.81 114 LYS A O 1
ATOM 856 N N . ARG A 1 115 ? 11.212 -3.665 -20.488 1.00 90.62 115 ARG A N 1
ATOM 857 C CA . ARG A 1 115 ? 12.658 -3.848 -20.715 1.00 90.62 115 ARG A CA 1
ATOM 858 C C . ARG A 1 115 ? 13.351 -4.552 -19.547 1.00 90.62 115 ARG A C 1
ATOM 860 O O . ARG A 1 115 ? 14.328 -5.254 -19.769 1.00 90.62 115 ARG A O 1
ATOM 867 N N . GLN A 1 116 ? 12.827 -4.380 -18.335 1.00 90.75 116 GLN A N 1
ATOM 868 C CA . GLN A 1 116 ? 13.293 -5.054 -17.121 1.00 90.75 116 GLN A CA 1
ATOM 869 C C . GLN A 1 116 ? 12.580 -6.397 -16.883 1.00 90.75 116 GLN A C 1
ATOM 871 O O . GLN A 1 116 ? 12.772 -7.016 -15.843 1.00 90.75 116 GLN A O 1
ATOM 876 N N . GLY A 1 117 ? 11.762 -6.856 -17.839 1.00 92.62 117 GLY A N 1
ATOM 877 C CA . GLY A 1 117 ? 11.010 -8.106 -17.731 1.00 92.62 117 GLY A CA 1
ATOM 878 C C . GLY A 1 117 ? 9.766 -8.028 -16.845 1.00 92.62 117 GLY A C 1
ATOM 879 O O . GLY A 1 117 ? 9.209 -9.071 -16.529 1.00 92.62 117 GLY A O 1
ATOM 880 N N . LEU A 1 118 ? 9.332 -6.823 -16.464 1.00 92.69 118 LEU A N 1
ATOM 881 C CA . LEU A 1 118 ? 8.148 -6.597 -15.634 1.00 92.69 118 LEU A CA 1
ATOM 882 C C . LEU A 1 118 ? 6.924 -6.302 -16.502 1.00 92.69 118 LEU A C 1
ATOM 884 O O . LEU A 1 118 ? 7.013 -5.585 -17.509 1.00 92.69 118 LEU A O 1
ATOM 888 N N . ASP A 1 119 ? 5.773 -6.832 -16.103 1.00 92.44 119 ASP A N 1
ATOM 889 C CA . ASP A 1 119 ? 4.515 -6.637 -16.811 1.00 92.44 119 ASP A CA 1
ATOM 890 C C . ASP A 1 119 ? 3.665 -5.489 -16.220 1.00 92.44 119 ASP A C 1
ATOM 892 O O . ASP A 1 119 ? 4.103 -4.690 -15.388 1.00 92.44 119 ASP A O 1
ATOM 896 N N . ILE A 1 120 ? 2.437 -5.334 -16.726 1.00 89.31 120 ILE A N 1
ATOM 897 C CA . ILE A 1 120 ? 1.512 -4.303 -16.238 1.00 89.31 120 ILE A CA 1
ATOM 898 C C . ILE A 1 120 ? 0.985 -4.611 -14.829 1.00 89.31 120 ILE A C 1
ATOM 900 O O . ILE A 1 120 ? 0.658 -3.680 -14.095 1.00 89.31 120 ILE A O 1
ATOM 904 N N . VAL A 1 121 ? 0.902 -5.887 -14.448 1.00 89.88 121 VAL A N 1
ATOM 905 C CA . VAL A 1 121 ? 0.465 -6.312 -13.116 1.00 89.88 121 VAL A CA 1
ATOM 906 C C . VAL A 1 121 ? 1.539 -5.946 -12.100 1.00 89.88 121 VAL A C 1
ATOM 908 O O . VAL A 1 121 ? 1.216 -5.332 -11.085 1.00 89.88 121 VAL A O 1
ATOM 911 N N . ASP A 1 122 ? 2.807 -6.200 -12.423 1.00 90.12 122 ASP A N 1
ATOM 912 C CA . ASP A 1 12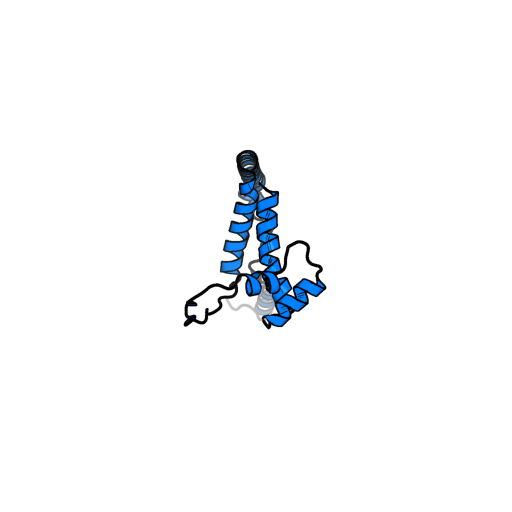2 ? 3.958 -5.789 -11.622 1.00 90.12 122 ASP A CA 1
ATOM 913 C C . ASP A 1 122 ? 3.986 -4.268 -11.450 1.00 90.12 122 ASP A C 1
ATOM 915 O O . ASP A 1 122 ? 4.116 -3.760 -10.338 1.00 90.12 122 ASP A O 1
ATOM 919 N N . LEU A 1 123 ? 3.783 -3.514 -12.537 1.00 89.69 123 LEU A N 1
ATOM 920 C CA . LEU A 1 123 ? 3.726 -2.053 -12.470 1.00 89.69 123 LEU A CA 1
ATOM 921 C C . LEU A 1 123 ? 2.644 -1.563 -11.493 1.00 89.69 123 LEU A C 1
ATOM 923 O O . LEU A 1 123 ? 2.904 -0.661 -10.698 1.00 89.69 123 LEU A O 1
ATOM 927 N N . VAL A 1 124 ? 1.440 -2.139 -11.541 1.00 88.56 124 VAL A N 1
ATOM 928 C CA . VAL A 1 124 ? 0.335 -1.762 -10.644 1.00 88.56 124 VAL A CA 1
ATOM 929 C C . VAL A 1 124 ? 0.618 -2.187 -9.202 1.00 88.56 124 VAL A C 1
ATOM 931 O O . VAL A 1 124 ? 0.364 -1.406 -8.284 1.00 88.56 124 VAL A O 1
ATOM 934 N N . ALA A 1 125 ? 1.175 -3.381 -8.998 1.00 87.19 125 ALA A N 1
ATOM 935 C CA . ALA A 1 125 ? 1.551 -3.878 -7.680 1.00 87.19 125 ALA A CA 1
ATOM 936 C C . ALA A 1 125 ? 2.595 -2.964 -7.014 1.00 87.19 125 ALA A C 1
ATOM 938 O O . ALA A 1 125 ? 2.378 -2.510 -5.890 1.00 87.19 125 ALA A O 1
ATOM 939 N N . LEU A 1 126 ? 3.666 -2.599 -7.731 1.00 85.69 126 LEU A N 1
ATOM 940 C CA . LEU A 1 126 ? 4.690 -1.668 -7.243 1.00 85.69 126 LEU A CA 1
ATOM 941 C C . LEU A 1 126 ? 4.154 -0.235 -7.068 1.00 85.69 126 LEU A C 1
ATOM 943 O O . LEU A 1 126 ? 4.531 0.464 -6.127 1.00 85.69 126 LEU A O 1
ATOM 947 N N . ALA A 1 127 ? 3.237 0.221 -7.926 1.00 84.50 127 ALA A N 1
ATOM 948 C CA . ALA A 1 127 ? 2.603 1.534 -7.774 1.00 84.50 127 ALA A CA 1
ATOM 949 C C . ALA A 1 127 ? 1.707 1.631 -6.521 1.00 84.50 127 ALA A C 1
ATOM 951 O O . ALA A 1 127 ? 1.474 2.732 -6.015 1.00 84.50 127 ALA A O 1
ATOM 952 N N . GLY A 1 128 ? 1.235 0.502 -5.980 1.00 78.38 128 GLY A N 1
ATOM 953 C CA . GLY A 1 128 ? 0.495 0.456 -4.718 1.00 78.38 128 GLY A CA 1
ATOM 954 C C . GLY A 1 128 ? 1.286 1.028 -3.534 1.00 78.38 128 GLY A C 1
ATOM 955 O O . GLY A 1 128 ? 0.729 1.744 -2.699 1.00 78.38 128 GLY A O 1
ATOM 956 N N . GLU A 1 129 ? 2.603 0.815 -3.502 1.00 73.50 129 GLU A N 1
ATOM 957 C CA . GLU A 1 129 ? 3.487 1.387 -2.476 1.00 73.50 129 GLU A CA 1
ATOM 958 C C . GLU A 1 129 ? 3.563 2.916 -2.576 1.00 73.50 129 GLU A C 1
ATOM 960 O O . GLU A 1 129 ? 3.594 3.625 -1.564 1.00 73.50 129 GLU A O 1
ATOM 965 N N . PHE A 1 130 ? 3.521 3.447 -3.802 1.00 67.94 130 PHE A N 1
ATOM 966 C CA . PHE A 1 130 ? 3.484 4.885 -4.037 1.00 67.94 130 PHE A CA 1
ATOM 967 C C . PHE A 1 130 ? 2.185 5.513 -3.522 1.00 67.94 130 PHE A C 1
ATOM 969 O O . PHE A 1 130 ? 2.237 6.585 -2.923 1.00 67.94 130 PHE A O 1
ATOM 976 N N . LEU A 1 131 ? 1.030 4.858 -3.685 1.00 63.88 131 LEU A N 1
ATOM 977 C CA . LEU A 1 131 ? -0.240 5.344 -3.125 1.00 63.88 131 LEU A CA 1
ATOM 978 C C . LEU A 1 131 ? -0.175 5.440 -1.599 1.00 63.88 131 LEU A C 1
ATOM 980 O O . LEU A 1 131 ? -0.570 6.453 -1.020 1.00 63.88 131 LEU A O 1
ATOM 984 N N . PHE A 1 132 ? 0.394 4.425 -0.954 1.00 61.81 132 PHE A N 1
ATOM 985 C CA . PHE A 1 132 ? 0.588 4.426 0.489 1.00 61.81 132 PHE A CA 1
ATOM 986 C C . PHE A 1 132 ? 1.534 5.550 0.947 1.00 61.81 132 PHE A C 1
ATOM 988 O O . PHE A 1 132 ? 1.247 6.274 1.903 1.00 61.81 132 PHE A O 1
ATOM 995 N N . SER A 1 133 ? 2.638 5.756 0.226 1.00 59.34 133 SER A N 1
ATOM 996 C CA . SER A 1 133 ? 3.590 6.832 0.517 1.00 59.34 133 SER A CA 1
ATOM 997 C C . SER A 1 133 ? 3.025 8.231 0.216 1.00 59.34 133 SER A C 1
ATOM 999 O O . SER A 1 133 ? 3.292 9.180 0.954 1.00 59.34 133 SER A O 1
ATOM 1001 N N . SER A 1 134 ? 2.219 8.382 -0.837 1.00 55.91 134 SER A N 1
ATOM 1002 C CA . SER A 1 134 ? 1.591 9.649 -1.235 1.00 55.91 134 SER A CA 1
ATOM 1003 C C . SER A 1 134 ? 0.542 10.105 -0.222 1.00 55.91 134 SER A C 1
ATOM 1005 O O . SER A 1 134 ? 0.505 11.287 0.125 1.00 55.91 134 SER A O 1
ATOM 1007 N N . LEU A 1 135 ? -0.237 9.172 0.339 1.00 54.09 135 LEU A N 1
ATOM 1008 C CA . LEU A 1 135 ? -1.125 9.461 1.468 1.00 54.09 135 LEU A CA 1
ATOM 1009 C C . LEU A 1 135 ? -0.340 10.041 2.651 1.00 54.09 135 LEU A C 1
ATOM 1011 O O . LEU A 1 135 ? -0.763 11.029 3.240 1.00 54.09 135 LEU A O 1
ATOM 1015 N N . ASN A 1 136 ? 0.845 9.504 2.946 1.00 51.03 136 ASN A N 1
ATOM 1016 C CA . ASN A 1 136 ? 1.687 10.003 4.032 1.00 51.03 136 ASN A CA 1
ATOM 1017 C C . ASN A 1 136 ? 2.274 11.404 3.739 1.00 51.03 136 ASN A C 1
ATOM 1019 O O . ASN A 1 136 ? 2.368 12.247 4.631 1.00 51.03 136 ASN A O 1
ATOM 1023 N N . SER A 1 137 ? 2.615 11.691 2.476 1.00 49.84 137 SER A N 1
ATOM 1024 C CA . SER A 1 137 ? 3.127 13.005 2.060 1.00 49.84 137 SER A CA 1
ATOM 1025 C C . SER A 1 137 ? 2.060 14.098 2.029 1.00 49.84 137 SER A C 1
ATOM 1027 O O . SER A 1 137 ? 2.403 15.250 2.259 1.00 49.84 137 SER A O 1
ATOM 1029 N N . LYS A 1 138 ? 0.799 13.774 1.719 1.00 50.69 138 LYS A N 1
ATOM 1030 C CA . LYS A 1 138 ? -0.300 14.756 1.637 1.00 50.69 138 LYS A CA 1
ATOM 1031 C C . LYS A 1 138 ? -0.911 15.099 3.001 1.00 50.69 138 LYS A C 1
ATOM 1033 O O . LYS A 1 138 ? -1.721 16.013 3.105 1.00 50.69 138 LYS A O 1
ATOM 1038 N N . ILE A 1 139 ? -0.547 14.316 4.014 1.00 50.53 139 ILE A N 1
ATOM 1039 C CA . ILE A 1 139 ? -0.938 14.475 5.414 1.00 50.53 139 ILE A CA 1
ATOM 1040 C C . ILE A 1 139 ? 0.143 15.244 6.205 1.00 50.53 139 ILE A C 1
ATOM 1042 O O . ILE A 1 139 ? -0.107 15.618 7.344 1.00 50.53 139 ILE A O 1
ATOM 1046 N N . THR A 1 140 ? 1.322 15.519 5.627 1.00 42.34 140 THR A N 1
ATOM 1047 C CA . THR A 1 140 ? 2.304 16.461 6.206 1.00 42.34 140 THR A CA 1
ATOM 1048 C C . THR A 1 140 ? 2.100 17.853 5.631 1.00 42.34 140 THR A C 1
ATOM 1050 O O . THR A 1 140 ? 2.248 18.821 6.404 1.00 42.34 140 THR A O 1
#

Sequence (140 aa):
MALSMSGIVAVLMVLSLAPLSLGGGYLCPEYYDKSCPQVKEIVWSMVAKAVAKEPRMAASLLRLHFHDCFVKAGGPNWEVPLGRRDSLGASLSGSNNDIPAPNNTLPTIITKFKRQGLDIVDLVALAGEFLFSSLNSKIT

pLDDT: mean 79.62, std 14.88, range [42.34, 96.25]